Protein AF-A0A382E1P6-F1 (afdb_monomer)

pLDDT: mean 89.19, std 14.21, range [35.31, 97.81]

Structure (mmCIF, N/CA/C/O backbone):
data_AF-A0A382E1P6-F1
#
_entry.id   AF-A0A382E1P6-F1
#
loop_
_atom_site.group_PDB
_atom_site.id
_atom_site.type_symbol
_atom_site.label_atom_id
_atom_site.label_alt_id
_atom_site.label_comp_id
_atom_site.label_asym_id
_atom_site.label_entity_id
_atom_site.label_seq_id
_atom_site.pdbx_PDB_ins_code
_atom_site.Cartn_x
_atom_site.Cartn_y
_atom_site.Cartn_z
_atom_site.occupancy
_atom_site.B_iso_or_equiv
_atom_site.auth_seq_id
_atom_site.auth_comp_id
_atom_site.auth_asym_id
_atom_site.auth_atom_id
_atom_site.pdbx_PDB_model_num
ATOM 1 N N . MET A 1 1 ? 19.241 -4.221 -1.346 1.00 35.31 1 MET A N 1
ATOM 2 C CA . MET A 1 1 ? 19.131 -3.925 0.098 1.00 35.31 1 MET A CA 1
ATOM 3 C C . MET A 1 1 ? 17.695 -3.509 0.385 1.00 35.31 1 MET A C 1
ATOM 5 O O . MET A 1 1 ? 17.206 -2.596 -0.266 1.00 35.31 1 MET A O 1
ATOM 9 N N . ILE A 1 2 ? 16.980 -4.249 1.235 1.00 42.19 2 ILE A N 1
ATOM 10 C CA . ILE A 1 2 ? 15.614 -3.912 1.668 1.00 42.19 2 ILE A CA 1
ATOM 11 C C . ILE A 1 2 ? 15.765 -2.788 2.697 1.00 42.19 2 ILE A C 1
ATOM 13 O O . ILE A 1 2 ? 16.499 -2.959 3.667 1.00 42.19 2 ILE A O 1
ATOM 17 N N . SER A 1 3 ? 15.164 -1.623 2.447 1.00 48.06 3 SER A N 1
ATOM 18 C CA . SER A 1 3 ? 15.198 -0.515 3.407 1.00 48.06 3 SER A CA 1
ATOM 19 C C . SER A 1 3 ? 14.494 -0.966 4.697 1.00 48.06 3 SER A C 1
ATOM 21 O O . SER A 1 3 ? 13.438 -1.597 4.596 1.00 48.06 3 SER A O 1
ATOM 23 N N . PRO A 1 4 ? 15.072 -0.727 5.887 1.00 48.47 4 PRO A N 1
ATOM 24 C CA . PRO A 1 4 ? 14.538 -1.256 7.134 1.00 48.47 4 PRO A CA 1
ATOM 25 C C . PRO A 1 4 ? 13.120 -0.726 7.372 1.00 48.47 4 PRO A C 1
ATOM 27 O O . PRO A 1 4 ? 12.855 0.457 7.156 1.00 48.47 4 PRO A O 1
ATOM 30 N N . ASN A 1 5 ? 12.230 -1.628 7.802 1.00 57.56 5 ASN A N 1
ATOM 31 C CA . ASN A 1 5 ? 10.871 -1.360 8.280 1.00 57.56 5 ASN A CA 1
ATOM 32 C C . ASN A 1 5 ? 10.867 -0.073 9.124 1.00 57.56 5 ASN A C 1
ATOM 34 O O . ASN A 1 5 ? 11.310 -0.077 10.272 1.00 57.56 5 ASN A O 1
ATOM 38 N N . LYS A 1 6 ? 10.398 1.038 8.551 1.00 53.78 6 LYS A N 1
ATOM 39 C CA . LYS A 1 6 ? 10.234 2.293 9.280 1.00 53.78 6 LYS A CA 1
ATOM 40 C C . LYS A 1 6 ? 8.789 2.352 9.742 1.00 53.78 6 LYS A C 1
ATOM 42 O O . LYS A 1 6 ? 7.888 2.606 8.946 1.00 53.78 6 LYS A O 1
ATOM 47 N N . THR A 1 7 ? 8.569 2.110 11.028 1.00 57.31 7 THR A N 1
ATOM 48 C CA . THR A 1 7 ? 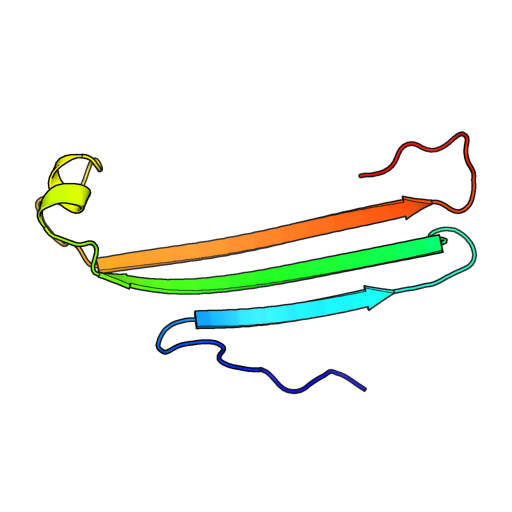7.333 2.493 11.710 1.00 57.31 7 THR A CA 1
ATOM 49 C C . THR A 1 7 ? 7.266 4.017 11.628 1.00 57.31 7 THR A C 1
ATOM 51 O O . THR A 1 7 ? 7.995 4.716 12.327 1.00 57.31 7 THR A O 1
ATOM 54 N N . THR A 1 8 ? 6.496 4.553 10.679 1.00 62.69 8 THR A N 1
ATOM 55 C CA . THR A 1 8 ? 6.431 6.005 10.444 1.00 62.69 8 THR A CA 1
ATOM 56 C C . THR A 1 8 ? 5.731 6.714 11.600 1.00 62.69 8 THR A C 1
ATOM 58 O O . THR A 1 8 ? 6.053 7.864 11.898 1.00 62.69 8 THR A O 1
ATOM 61 N N . ARG A 1 9 ? 4.802 6.013 12.266 1.00 76.69 9 ARG A N 1
ATOM 62 C CA . ARG A 1 9 ? 4.046 6.420 13.459 1.00 76.69 9 ARG A CA 1
ATOM 63 C C . ARG A 1 9 ? 3.648 5.186 14.272 1.00 76.69 9 ARG A C 1
ATOM 65 O O . ARG A 1 9 ? 3.640 4.074 13.746 1.00 76.69 9 ARG A O 1
ATOM 72 N N . GLU A 1 10 ? 3.294 5.375 15.539 1.00 80.69 10 GLU A N 1
ATOM 73 C CA . GLU A 1 10 ? 2.763 4.293 16.373 1.00 80.69 10 GLU A CA 1
ATOM 74 C C . GLU A 1 10 ? 1.520 3.664 15.718 1.00 80.69 10 GLU A C 1
ATOM 76 O O . GLU A 1 10 ? 0.638 4.367 15.222 1.00 80.69 10 GLU A O 1
ATOM 81 N N . GLY A 1 11 ? 1.487 2.331 15.642 1.00 85.00 11 GLY A N 1
ATOM 82 C CA . GLY A 1 11 ? 0.412 1.589 14.977 1.00 85.00 11 GLY A CA 1
ATOM 83 C C . GLY A 1 11 ? 0.463 1.578 13.442 1.00 85.00 11 GLY A C 1
ATOM 84 O O . GLY A 1 11 ? -0.470 1.053 12.837 1.00 85.00 11 GLY A O 1
ATOM 85 N N . TRP A 1 12 ? 1.509 2.121 12.803 1.00 91.06 12 TRP A N 1
ATOM 86 C CA . TRP A 1 12 ? 1.657 2.174 11.341 1.00 91.06 12 TRP A CA 1
ATOM 87 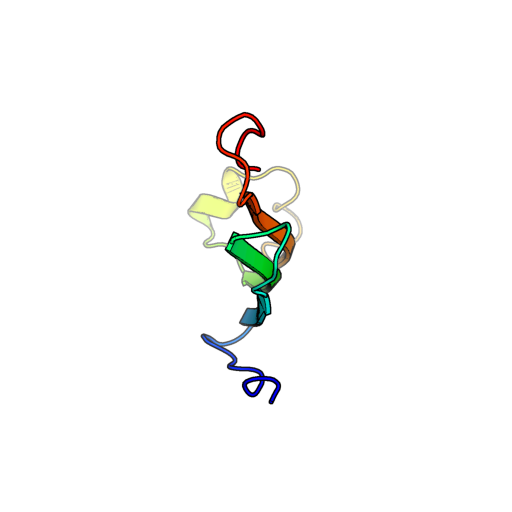C C . TRP A 1 12 ? 2.879 1.389 10.862 1.00 91.06 12 TRP A C 1
ATOM 89 O O . TRP A 1 12 ? 4.014 1.710 11.199 1.00 91.06 12 TRP A O 1
ATOM 99 N N . THR A 1 13 ? 2.656 0.391 10.011 1.00 92.06 13 THR A N 1
ATOM 100 C CA . THR A 1 13 ? 3.710 -0.374 9.332 1.00 92.06 13 THR A CA 1
ATOM 101 C C . THR A 1 13 ? 3.608 -0.156 7.829 1.00 92.06 13 THR A C 1
ATOM 103 O O . THR A 1 13 ? 2.532 -0.317 7.252 1.00 92.06 13 THR A O 1
ATOM 106 N N . GLN A 1 14 ? 4.723 0.202 7.188 1.00 91.25 14 GLN A N 1
ATOM 107 C CA . GLN A 1 14 ? 4.785 0.424 5.744 1.00 91.25 14 GLN A CA 1
ATOM 108 C C . GLN A 1 14 ? 6.016 -0.244 5.139 1.00 91.25 14 GLN A C 1
ATOM 110 O O . GLN A 1 14 ? 7.104 -0.210 5.715 1.00 91.25 14 GLN A O 1
ATOM 115 N N . GLN A 1 15 ? 5.839 -0.827 3.956 1.00 92.75 15 GLN A N 1
ATOM 116 C CA . GLN A 1 15 ? 6.919 -1.400 3.162 1.00 92.75 15 GLN A CA 1
ATOM 117 C C . GLN A 1 15 ? 6.817 -0.907 1.728 1.00 92.75 15 GLN A C 1
ATOM 119 O O . GLN A 1 15 ? 5.727 -0.818 1.168 1.00 92.75 15 GLN A O 1
ATOM 124 N N . HIS A 1 16 ? 7.967 -0.608 1.135 1.00 93.69 16 HIS A N 1
ATOM 125 C CA . HIS A 1 16 ? 8.060 -0.072 -0.215 1.00 93.69 16 HIS A CA 1
ATOM 126 C C . HIS A 1 16 ? 9.092 -0.870 -0.999 1.00 93.69 16 HIS A C 1
ATOM 128 O O . HIS A 1 16 ? 10.230 -1.047 -0.552 1.00 93.69 16 HIS A O 1
ATOM 134 N N . LYS A 1 17 ? 8.7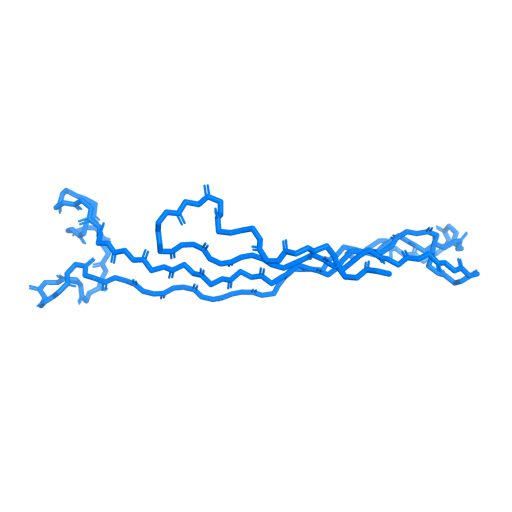08 -1.328 -2.188 1.00 95.88 17 LYS A N 1
ATOM 135 C CA . LYS A 1 17 ? 9.613 -1.970 -3.134 1.00 95.88 17 LYS A CA 1
ATOM 136 C C . LYS A 1 17 ? 9.579 -1.207 -4.443 1.00 95.88 17 LYS A C 1
ATOM 138 O O . LYS A 1 17 ? 8.560 -1.185 -5.121 1.00 95.88 17 LYS A O 1
ATOM 143 N N . VAL A 1 18 ? 10.717 -0.623 -4.795 1.00 96.50 18 VAL A N 1
ATOM 144 C CA . VAL A 1 18 ? 10.934 -0.014 -6.108 1.00 96.50 18 V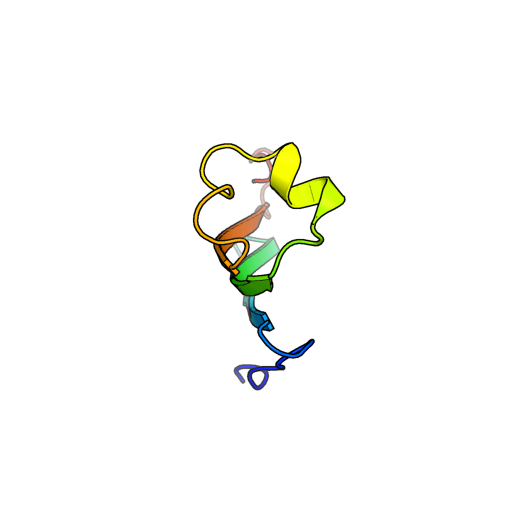AL A CA 1
ATOM 145 C C . VAL A 1 18 ? 11.664 -1.019 -6.996 1.00 96.50 18 VAL A C 1
ATOM 147 O O . VAL A 1 18 ? 12.544 -1.747 -6.523 1.00 96.50 18 VAL A O 1
ATOM 150 N N . MET A 1 19 ? 11.294 -1.063 -8.271 1.00 95.62 19 MET A N 1
ATOM 151 C CA . MET A 1 19 ? 11.935 -1.876 -9.298 1.00 95.62 19 MET A CA 1
ATOM 152 C C . MET A 1 19 ? 12.134 -1.077 -10.586 1.00 95.62 19 MET A C 1
ATOM 154 O O . MET A 1 19 ? 11.351 -0.184 -10.905 1.00 95.62 19 MET A O 1
ATOM 158 N N . TYR A 1 20 ? 13.189 -1.435 -11.309 1.00 97.75 20 TYR A N 1
ATOM 159 C CA . TYR A 1 20 ? 13.578 -0.875 -12.599 1.00 97.75 20 TYR A CA 1
ATOM 160 C C . TYR A 1 20 ? 13.966 -2.038 -13.513 1.00 97.75 20 TYR A C 1
ATOM 162 O O . TYR A 1 20 ? 14.507 -3.039 -13.031 1.00 97.75 20 TYR A O 1
ATOM 170 N N . GLY A 1 21 ? 13.714 -1.922 -14.812 1.00 96.00 21 GLY A N 1
ATOM 171 C CA . GLY A 1 21 ? 14.117 -2.929 -15.786 1.00 96.00 21 GLY A CA 1
ATOM 172 C C . GLY A 1 21 ? 13.788 -2.539 -17.223 1.00 96.00 21 GLY A C 1
ATOM 173 O O . GLY A 1 21 ? 13.341 -1.434 -17.504 1.00 96.00 21 GLY A O 1
ATOM 174 N N . ASN A 1 22 ? 13.987 -3.483 -18.143 1.00 96.81 22 ASN A N 1
ATOM 175 C CA . ASN A 1 22 ? 13.830 -3.230 -19.581 1.00 96.81 22 ASN A CA 1
ATOM 176 C C . ASN A 1 22 ? 12.361 -3.126 -20.032 1.00 96.81 22 ASN A C 1
ATOM 178 O O . ASN A 1 22 ? 12.081 -2.571 -21.087 1.00 96.81 22 ASN A O 1
ATOM 182 N N . ILE A 1 23 ? 11.427 -3.685 -19.256 1.00 96.69 23 ILE A N 1
ATOM 183 C CA . ILE A 1 23 ? 9.981 -3.653 -19.546 1.00 96.69 23 ILE A CA 1
ATOM 184 C C . ILE A 1 23 ? 9.289 -2.557 -18.729 1.00 96.69 23 ILE A C 1
ATOM 186 O O . ILE A 1 23 ? 8.438 -1.834 -19.242 1.00 96.69 23 ILE A O 1
ATOM 190 N N . ILE A 1 24 ? 9.661 -2.433 -17.456 1.00 97.25 24 ILE A N 1
ATOM 191 C CA . ILE A 1 24 ? 9.118 -1.459 -16.510 1.00 97.25 24 ILE A CA 1
ATOM 192 C C . ILE A 1 24 ? 10.207 -0.418 -16.284 1.00 97.25 24 ILE A C 1
ATOM 194 O O . ILE A 1 24 ? 11.197 -0.719 -15.613 1.00 97.25 24 ILE A O 1
ATOM 198 N N . GLU A 1 25 ? 10.030 0.786 -16.833 1.00 97.31 25 GLU A N 1
ATOM 199 C CA . GLU A 1 25 ? 11.000 1.868 -16.643 1.00 97.31 25 GLU A CA 1
ATOM 200 C C . GLU A 1 25 ? 11.123 2.230 -15.162 1.00 97.31 25 GLU A C 1
ATOM 202 O O . GLU A 1 25 ? 12.227 2.447 -14.674 1.00 97.31 25 GLU A O 1
ATOM 207 N N . LYS A 1 26 ? 10.004 2.221 -14.426 1.00 97.62 26 LYS A N 1
ATOM 208 C CA . LYS A 1 26 ? 9.957 2.430 -12.980 1.00 97.62 26 LYS A CA 1
ATOM 209 C C . LYS A 1 26 ? 8.653 1.887 -12.410 1.00 97.62 26 LYS A C 1
ATOM 211 O O . LYS A 1 26 ? 7.567 2.324 -12.778 1.00 97.62 26 LYS A O 1
ATOM 216 N N . GLY A 1 27 ? 8.764 0.955 -11.473 1.00 97.19 27 GLY A N 1
ATOM 217 C CA . GLY A 1 27 ? 7.627 0.366 -10.775 1.00 97.19 27 GLY A CA 1
ATOM 218 C C . GLY A 1 27 ? 7.779 0.476 -9.267 1.00 97.19 27 GLY A C 1
ATOM 219 O O . GLY A 1 27 ? 8.890 0.404 -8.742 1.00 97.19 27 GLY A O 1
ATOM 220 N N . THR A 1 28 ? 6.664 0.637 -8.562 1.00 97.50 28 THR A N 1
ATOM 221 C CA . THR A 1 28 ? 6.616 0.645 -7.100 1.00 97.50 28 THR A CA 1
ATOM 222 C C . THR A 1 28 ? 5.451 -0.196 -6.596 1.00 97.50 28 THR A C 1
ATOM 224 O O . THR A 1 28 ? 4.328 -0.055 -7.065 1.00 97.50 28 THR A O 1
ATOM 227 N N . VAL A 1 29 ? 5.718 -1.040 -5.602 1.00 97.00 29 VAL A N 1
ATOM 228 C CA . VAL A 1 29 ? 4.706 -1.763 -4.825 1.00 97.00 29 VAL A CA 1
ATOM 229 C C . VAL A 1 29 ? 4.829 -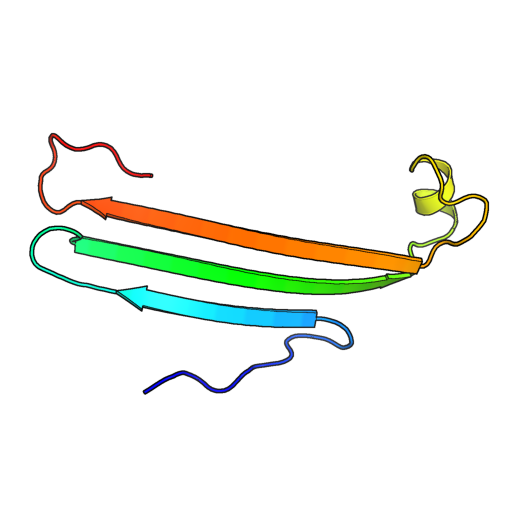1.321 -3.374 1.00 97.00 29 VAL A C 1
ATOM 231 O O . VAL A 1 29 ? 5.909 -1.413 -2.784 1.00 97.00 29 VAL A O 1
ATOM 234 N N . ASN A 1 30 ? 3.730 -0.844 -2.799 1.00 95.75 30 ASN A N 1
ATOM 235 C CA . ASN A 1 30 ? 3.662 -0.422 -1.408 1.00 95.75 30 ASN A CA 1
ATOM 236 C C . ASN A 1 30 ? 2.698 -1.315 -0.639 1.00 95.75 30 ASN A C 1
ATOM 238 O O . ASN A 1 30 ? 1.589 -1.571 -1.100 1.00 95.75 30 ASN A O 1
ATOM 242 N N . PHE A 1 31 ? 3.093 -1.704 0.563 1.00 95.94 31 PHE A N 1
ATOM 243 C CA . PHE A 1 31 ? 2.235 -2.350 1.544 1.00 95.94 31 PHE A CA 1
ATOM 244 C C . PHE A 1 31 ? 2.038 -1.421 2.741 1.00 95.94 31 PHE A C 1
ATOM 246 O O . PHE A 1 31 ? 2.987 -0.777 3.199 1.00 95.94 31 PHE A O 1
ATOM 253 N N . SER A 1 32 ? 0.814 -1.375 3.260 1.00 94.50 32 SER A N 1
ATOM 254 C CA . SER A 1 32 ? 0.472 -0.656 4.481 1.00 94.50 32 SER A CA 1
ATOM 255 C C . SER A 1 32 ? -0.362 -1.522 5.420 1.00 94.50 32 SER A C 1
ATOM 257 O O . SER A 1 32 ? -1.266 -2.248 5.007 1.00 94.50 32 SER A O 1
ATOM 259 N N . HIS A 1 33 ? -0.060 -1.412 6.709 1.00 94.88 33 HIS A N 1
ATOM 260 C CA . HIS A 1 33 ? -0.865 -1.930 7.805 1.00 94.88 33 HIS A CA 1
ATOM 261 C C . HIS A 1 33 ? -0.980 -0.841 8.864 1.00 94.88 33 HIS A C 1
ATOM 263 O O . HIS A 1 33 ? 0.027 -0.382 9.404 1.00 94.88 33 HIS A O 1
ATOM 269 N N . VAL A 1 34 ? -2.204 -0.420 9.149 1.00 94.50 34 VAL A N 1
ATOM 270 C CA . VAL A 1 34 ? -2.500 0.661 10.083 1.00 94.50 34 VAL A CA 1
ATOM 271 C C . VAL A 1 34 ? -3.479 0.167 11.128 1.00 94.50 34 VAL A C 1
ATOM 273 O O . VAL A 1 34 ? -4.473 -0.480 10.806 1.00 94.50 34 VAL A O 1
ATOM 276 N N . THR A 1 35 ? -3.212 0.506 12.380 1.00 94.25 35 THR A N 1
ATOM 277 C CA . THR A 1 35 ? -4.098 0.252 13.513 1.00 94.25 35 THR A CA 1
ATOM 278 C C . THR A 1 35 ? -4.269 1.524 14.330 1.00 94.25 35 THR A C 1
ATOM 280 O O . THR A 1 35 ? -3.364 2.357 14.379 1.00 94.25 35 THR A O 1
ATOM 283 N N . GLY A 1 36 ? -5.422 1.681 14.971 1.00 92.50 36 GLY A N 1
ATOM 284 C CA . GLY A 1 36 ? -5.672 2.822 15.843 1.00 92.50 36 GLY A CA 1
ATOM 285 C C . GLY A 1 36 ? -7.091 2.846 16.385 1.00 92.50 36 GLY A C 1
ATOM 286 O O . GLY A 1 36 ? -7.818 1.856 16.312 1.00 92.50 36 GLY A O 1
ATOM 287 N N . GLU A 1 37 ? -7.489 3.996 16.917 1.00 93.44 37 GLU A N 1
ATOM 288 C CA . GLU A 1 37 ? -8.852 4.266 17.366 1.00 93.44 37 GLU A CA 1
ATOM 289 C C . GLU A 1 37 ? -9.370 5.538 16.690 1.00 93.44 37 GLU A C 1
ATOM 291 O O . GLU A 1 37 ? -8.651 6.533 16.570 1.00 93.44 37 GLU A O 1
ATOM 296 N N . PHE A 1 38 ? -10.605 5.502 16.191 1.00 92.56 38 PHE A N 1
ATOM 297 C CA . PHE A 1 38 ? -11.249 6.678 15.624 1.00 92.56 38 PHE A CA 1
ATOM 298 C C . PHE A 1 38 ? -11.612 7.677 16.724 1.00 92.56 38 PHE A C 1
ATOM 300 O O . PHE A 1 38 ? -12.033 7.302 17.818 1.00 92.56 38 PHE A O 1
ATOM 307 N N . LYS A 1 39 ? -11.522 8.973 16.405 1.00 92.25 39 LYS A N 1
ATOM 308 C CA . LYS A 1 39 ? -12.096 10.024 17.253 1.00 92.25 39 LYS A CA 1
ATOM 309 C C . LYS A 1 39 ? -13.608 9.827 17.360 1.00 92.25 39 LYS A C 1
ATOM 311 O O . LYS A 1 39 ? -14.243 9.437 16.383 1.00 92.25 39 LYS A O 1
ATOM 316 N N . GLU A 1 40 ? -14.183 10.139 18.517 1.00 90.12 40 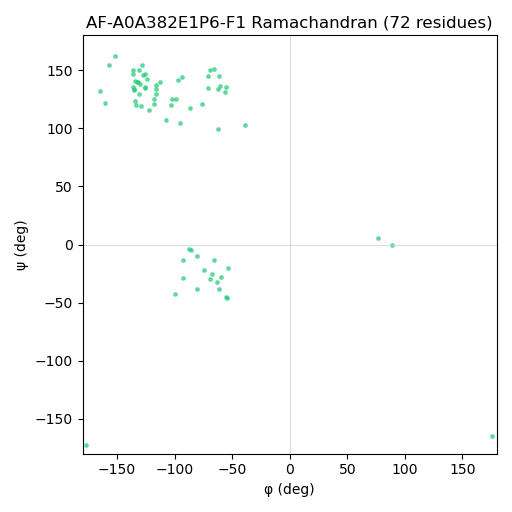GLU A N 1
ATOM 317 C CA . GLU A 1 40 ? -15.593 9.855 18.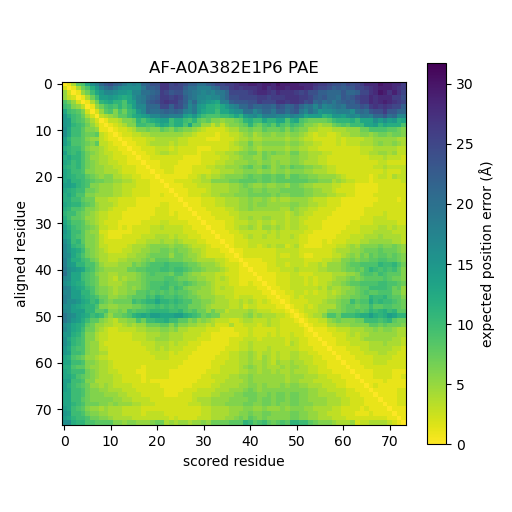809 1.00 90.12 40 GLU A CA 1
ATOM 318 C C . GLU A 1 40 ? -16.561 10.457 17.779 1.00 90.12 40 GLU A C 1
ATOM 320 O O . GLU A 1 40 ? -17.449 9.765 17.286 1.00 90.12 40 GLU A O 1
ATOM 325 N N . GLU A 1 41 ? -16.356 11.717 17.392 1.00 92.62 41 GLU A N 1
ATOM 326 C CA . GLU A 1 41 ? -17.196 12.392 16.393 1.00 92.62 41 GLU A CA 1
ATOM 327 C C . GLU A 1 41 ? -17.132 11.734 15.009 1.00 92.62 41 GLU A C 1
ATOM 329 O O . GLU A 1 41 ? -18.113 11.737 14.266 1.00 92.62 41 GLU A O 1
ATOM 334 N N . PHE A 1 42 ? -15.977 11.166 14.655 1.00 92.12 42 PHE A N 1
ATOM 335 C CA . PHE A 1 42 ? -15.778 10.494 13.374 1.00 92.12 42 PHE A CA 1
ATOM 336 C C . PHE A 1 42 ? -16.334 9.071 13.395 1.00 92.12 42 PHE A C 1
ATOM 338 O O . PHE A 1 42 ? -16.952 8.648 12.422 1.00 92.12 42 PHE A O 1
ATOM 345 N N . ALA A 1 43 ? -16.178 8.366 14.519 1.00 93.00 43 ALA A N 1
ATOM 346 C CA . ALA A 1 43 ? -16.735 7.035 14.715 1.00 93.00 43 ALA A CA 1
ATOM 347 C C . ALA A 1 43 ? -18.250 7.031 14.463 1.00 93.00 43 ALA A C 1
ATOM 349 O O . ALA A 1 43 ? -18.711 6.249 13.645 1.00 93.00 43 ALA A O 1
ATOM 350 N N . LYS A 1 44 ? -19.002 8.003 15.003 1.00 92.88 44 LYS A N 1
ATOM 351 C CA . LYS A 1 44 ? -20.465 8.126 14.799 1.00 92.88 44 LYS A CA 1
ATOM 352 C C . LYS A 1 44 ? -20.911 8.156 13.324 1.00 92.88 44 LYS A C 1
ATOM 354 O O . LYS A 1 44 ? -22.075 7.901 13.041 1.00 92.88 44 LYS A O 1
ATOM 359 N N . LYS A 1 45 ? -20.012 8.475 12.383 1.00 94.44 45 LYS A N 1
ATOM 360 C CA . LYS A 1 45 ? -20.283 8.486 10.933 1.00 94.44 45 LYS A CA 1
ATOM 361 C C . LYS A 1 45 ? -19.946 7.166 10.234 1.00 94.44 45 LYS A C 1
ATOM 363 O O . LYS A 1 45 ? -20.317 6.988 9.077 1.00 94.44 45 LYS A O 1
ATOM 368 N N . ILE A 1 46 ? -19.216 6.269 10.893 1.00 91.25 46 ILE A N 1
ATOM 369 C CA . ILE A 1 46 ? -18.774 4.990 10.338 1.00 91.25 46 ILE A CA 1
ATOM 370 C C . ILE A 1 46 ? -19.649 3.859 10.893 1.00 91.25 46 ILE A C 1
ATOM 372 O O . ILE A 1 46 ? -19.650 3.629 12.108 1.00 91.25 46 ILE A O 1
ATOM 376 N N . PRO A 1 47 ? -20.344 3.107 10.018 1.00 90.81 47 PRO A N 1
ATOM 377 C CA . PRO A 1 47 ? -21.143 1.960 10.426 1.00 90.81 47 PRO A CA 1
ATOM 378 C C . PRO A 1 47 ? -20.334 0.929 11.224 1.00 90.81 47 PRO A C 1
ATOM 380 O O . PRO A 1 47 ? -19.223 0.565 10.840 1.00 90.81 47 PRO A O 1
ATOM 383 N N . GLY A 1 48 ? -20.907 0.427 12.320 1.00 86.69 48 GLY A N 1
ATOM 384 C CA . GLY A 1 48 ? -20.318 -0.652 13.123 1.00 86.69 48 GLY A CA 1
ATOM 385 C C . GLY A 1 48 ? -19.365 -0.199 14.232 1.00 86.69 48 GLY A C 1
ATOM 386 O O . GLY A 1 48 ? -18.872 -1.043 14.982 1.00 86.69 48 GLY A O 1
ATOM 387 N N . THR A 1 49 ? -19.132 1.106 14.389 1.00 92.38 49 THR A N 1
ATOM 388 C CA . THR A 1 49 ? -18.242 1.635 15.439 1.00 92.38 49 THR A CA 1
ATOM 389 C C . THR A 1 49 ? -18.918 1.849 16.798 1.00 92.38 49 THR A C 1
ATOM 391 O O . THR A 1 49 ? -18.224 2.123 17.777 1.00 92.38 49 THR A O 1
ATOM 394 N N . ASP A 1 50 ? -20.237 1.640 16.901 1.00 87.69 50 ASP A N 1
ATOM 395 C CA . ASP A 1 50 ? -21.006 1.787 18.150 1.00 87.69 50 ASP A CA 1
ATOM 396 C C . ASP A 1 50 ? -20.513 0.852 19.268 1.00 87.69 50 ASP A C 1
ATOM 398 O O . ASP A 1 50 ? -20.640 1.153 20.452 1.00 87.69 50 ASP A O 1
ATOM 402 N N . LYS A 1 51 ? -19.929 -0.294 18.891 1.00 86.38 51 LYS A N 1
ATOM 403 C CA . LYS A 1 51 ? -19.383 -1.299 19.820 1.00 86.38 51 LYS A CA 1
ATOM 404 C C . LYS A 1 51 ? -17.898 -1.095 20.121 1.00 86.38 51 LYS A C 1
ATOM 406 O O . LYS A 1 51 ? -17.414 -1.526 21.163 1.00 86.38 51 LYS A O 1
ATOM 411 N N . SER A 1 52 ? -17.151 -0.513 19.185 1.00 90.44 52 SER A N 1
ATOM 412 C CA . SER A 1 52 ? -15.709 -0.295 19.295 1.00 90.44 52 SER A CA 1
ATOM 413 C C . SER A 1 52 ? -15.254 0.710 18.245 1.00 90.44 52 SER A C 1
A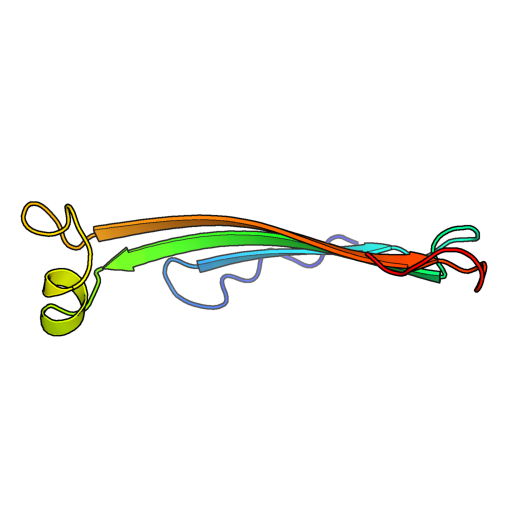TOM 415 O O . SER A 1 52 ? -15.524 0.550 17.058 1.00 90.44 52 SER A O 1
ATOM 417 N N . ARG A 1 53 ? -14.471 1.701 18.673 1.00 92.94 53 ARG A N 1
ATOM 418 C CA . ARG A 1 53 ? -13.852 2.695 17.784 1.00 92.94 53 ARG A CA 1
ATOM 419 C C . ARG A 1 53 ? -12.495 2.241 17.241 1.00 92.94 53 ARG A C 1
ATOM 421 O O . ARG A 1 53 ? -11.875 2.962 16.460 1.00 92.94 53 ARG A O 1
ATOM 428 N N . LYS A 1 54 ? -12.002 1.076 17.678 1.00 93.62 54 LYS A N 1
ATOM 429 C CA . LYS A 1 54 ? -10.716 0.530 17.232 1.00 93.62 54 LYS A CA 1
ATOM 430 C C . LYS A 1 54 ? -10.827 0.072 15.785 1.00 93.62 54 LYS A C 1
ATOM 432 O O . LYS A 1 54 ? -11.766 -0.638 15.436 1.00 93.62 54 LYS A O 1
ATOM 437 N N . TYR A 1 55 ? -9.842 0.423 14.972 1.00 92.88 55 TYR A N 1
ATOM 438 C CA . TYR A 1 55 ? -9.785 0.049 13.568 1.00 92.88 55 TYR A CA 1
ATOM 439 C C . TYR A 1 55 ? -8.449 -0.591 13.210 1.00 92.88 55 TYR A C 1
ATOM 441 O O . TYR A 1 55 ? -7.414 -0.349 13.840 1.00 92.88 55 TYR A O 1
ATOM 449 N N . LYS A 1 56 ? -8.493 -1.410 12.160 1.00 93.56 56 LYS A N 1
ATOM 450 C CA . LYS A 1 56 ? -7.324 -1.920 11.451 1.00 93.56 56 LYS A CA 1
ATOM 451 C C . LYS A 1 56 ? -7.590 -1.823 9.954 1.00 93.56 56 LYS A C 1
ATOM 453 O O . LYS A 1 56 ? -8.679 -2.173 9.511 1.00 93.56 56 LYS A O 1
ATOM 458 N N . ALA A 1 57 ? -6.609 -1.360 9.194 1.00 94.25 57 ALA A N 1
ATOM 459 C CA . ALA A 1 57 ? -6.682 -1.243 7.746 1.00 94.25 57 ALA A CA 1
ATOM 460 C C . ALA A 1 57 ? -5.387 -1.763 7.125 1.00 94.25 57 ALA A C 1
ATOM 462 O O . ALA A 1 57 ? -4.294 -1.407 7.564 1.00 94.25 57 ALA A O 1
ATOM 463 N N . THR A 1 58 ? -5.511 -2.595 6.097 1.00 96.31 58 THR A N 1
ATOM 464 C CA . THR A 1 58 ? -4.377 -3.093 5.316 1.00 96.31 58 THR A CA 1
ATOM 465 C C . THR A 1 58 ? -4.600 -2.853 3.845 1.00 96.31 58 THR A C 1
ATOM 467 O O . THR A 1 58 ? -5.730 -2.962 3.374 1.00 96.31 58 THR A O 1
ATOM 470 N N . GLY A 1 59 ? -3.526 -2.588 3.111 1.00 96.44 59 GLY A N 1
ATOM 471 C CA . GLY A 1 59 ? -3.618 -2.367 1.680 1.00 96.44 59 GLY A CA 1
ATOM 472 C C . GLY A 1 59 ? -2.309 -2.624 0.959 1.00 96.44 59 GLY A C 1
ATOM 473 O O . GLY A 1 59 ? -1.223 -2.510 1.529 1.00 96.44 59 GLY A O 1
ATOM 474 N N . ILE A 1 60 ? -2.441 -2.953 -0.322 1.00 96.69 60 ILE A N 1
ATOM 475 C CA . ILE A 1 60 ? -1.347 -2.936 -1.286 1.00 96.69 60 ILE A CA 1
ATOM 476 C C . ILE A 1 60 ? -1.705 -1.888 -2.335 1.00 96.69 60 ILE A C 1
ATOM 478 O O . ILE A 1 60 ? -2.838 -1.847 -2.808 1.00 96.69 60 ILE A O 1
ATOM 482 N N . SER A 1 61 ? -0.747 -1.037 -2.687 1.00 96.25 61 SER A N 1
ATOM 483 C CA . SER A 1 61 ? -0.863 -0.120 -3.822 1.00 96.25 61 SER A CA 1
ATOM 484 C C . SER A 1 61 ? 0.298 -0.349 -4.771 1.00 96.25 61 SER A C 1
ATOM 486 O O . SER A 1 61 ? 1.418 -0.631 -4.342 1.00 96.25 61 SER A O 1
ATOM 488 N N . VAL A 1 62 ? 0.019 -0.256 -6.062 1.00 97.00 62 VAL A N 1
ATOM 489 C CA . VAL A 1 62 ? 0.979 -0.533 -7.124 1.00 97.00 62 VAL A CA 1
ATOM 490 C C . VAL A 1 62 ? 0.944 0.635 -8.095 1.00 97.00 62 VAL A C 1
ATOM 492 O O . VAL A 1 62 ? -0.135 1.141 -8.377 1.00 97.00 62 VAL A O 1
ATOM 495 N N . VAL A 1 63 ? 2.120 1.067 -8.549 1.00 97.69 63 VAL A N 1
ATOM 496 C CA . VAL A 1 63 ? 2.276 2.036 -9.639 1.00 97.69 63 VAL A CA 1
ATOM 497 C C . VAL A 1 63 ? 3.346 1.518 -10.590 1.00 97.69 63 VAL A C 1
ATOM 499 O O . VAL A 1 63 ? 4.469 1.259 -10.150 1.00 97.69 63 VAL A O 1
ATOM 502 N N . LEU A 1 64 ? 3.029 1.359 -11.870 1.00 97.38 64 LEU A N 1
ATOM 503 C CA . LEU A 1 64 ? 3.910 0.814 -12.900 1.00 97.38 64 LEU A CA 1
ATOM 504 C C . LEU A 1 64 ? 3.961 1.741 -14.109 1.00 97.38 64 LEU A C 1
ATOM 506 O O . LEU A 1 64 ? 2.966 1.937 -14.803 1.00 97.38 64 LEU A O 1
ATOM 510 N N . HIS A 1 65 ? 5.159 2.233 -14.408 1.00 97.69 65 HIS A N 1
ATOM 511 C CA . HIS A 1 65 ? 5.464 2.894 -15.666 1.00 97.69 65 HIS A CA 1
ATOM 512 C C . HIS A 1 65 ? 6.237 1.938 -16.578 1.00 97.69 65 HIS A C 1
ATOM 514 O O . HIS A 1 65 ? 7.267 1.380 -16.182 1.00 97.69 65 HIS A O 1
ATOM 520 N N . PHE A 1 66 ? 5.733 1.727 -17.793 1.00 97.81 66 PHE A N 1
ATOM 521 C CA . PHE A 1 66 ? 6.328 0.831 -18.781 1.00 97.81 66 PHE A CA 1
ATOM 522 C C . PHE A 1 66 ? 7.267 1.581 -19.720 1.00 97.81 66 PHE A C 1
ATOM 524 O O . PHE A 1 66 ? 6.990 2.704 -20.120 1.00 97.81 66 PHE A O 1
ATOM 531 N N . ALA A 1 67 ? 8.356 0.925 -20.122 1.00 97.44 67 ALA A N 1
ATOM 532 C CA . ALA A 1 67 ? 9.337 1.509 -21.035 1.00 97.44 67 ALA A CA 1
ATOM 533 C C . ALA A 1 67 ? 8.782 1.716 -22.459 1.00 97.44 67 ALA A C 1
ATOM 535 O O . ALA A 1 67 ? 9.261 2.569 -23.202 1.00 97.44 67 ALA A O 1
ATOM 536 N N . ASN A 1 68 ? 7.774 0.933 -22.863 1.00 97.44 68 ASN A N 1
ATOM 537 C CA . ASN A 1 68 ? 7.096 1.120 -24.142 1.00 97.44 68 ASN A CA 1
ATOM 538 C C . ASN A 1 68 ? 5.957 2.146 -23.983 1.00 97.44 68 ASN A C 1
ATOM 540 O O . ASN A 1 68 ? 4.982 1.837 -23.297 1.00 97.44 68 ASN A O 1
ATOM 544 N N . PRO A 1 69 ? 5.998 3.299 -24.677 1.00 96.31 69 PRO A N 1
ATOM 545 C CA . PRO A 1 69 ? 4.997 4.361 -24.533 1.00 96.31 69 PRO A CA 1
ATOM 546 C C . PRO A 1 69 ? 3.593 3.966 -25.014 1.00 96.31 69 PRO A C 1
ATOM 548 O O . PRO A 1 69 ? 2.627 4.673 -24.747 1.00 96.31 69 PRO A O 1
ATOM 551 N N . LYS A 1 70 ? 3.459 2.849 -25.741 1.00 97.56 70 LYS A N 1
ATOM 552 C CA . LYS A 1 70 ? 2.159 2.308 -26.163 1.00 97.56 70 LYS A CA 1
ATOM 553 C C . LYS A 1 70 ? 1.456 1.510 -25.060 1.00 97.56 70 LYS A C 1
ATOM 555 O O . LYS A 1 70 ? 0.306 1.125 -25.247 1.00 97.56 70 LYS A O 1
ATOM 560 N N . VAL A 1 71 ? 2.137 1.222 -23.949 1.00 97.69 71 VAL A N 1
ATOM 561 C CA . VAL A 1 71 ? 1.560 0.521 -22.798 1.00 97.69 71 VAL A CA 1
ATOM 562 C C . VAL A 1 71 ? 1.160 1.561 -21.745 1.00 97.69 71 VAL A C 1
ATOM 564 O O . VAL A 1 71 ? 2.007 2.363 -21.348 1.00 97.69 71 VAL A O 1
ATOM 567 N N . PRO A 1 72 ? -0.105 1.583 -21.288 1.00 96.75 72 PRO A N 1
ATOM 568 C CA . PRO A 1 72 ? -0.552 2.551 -20.295 1.00 96.75 72 PRO A CA 1
ATOM 569 C C . PRO A 1 72 ? 0.073 2.281 -18.923 1.00 96.75 72 PRO A C 1
ATOM 571 O O . PRO A 1 72 ? 0.350 1.135 -18.563 1.00 96.75 72 PRO A O 1
ATOM 574 N N . ALA A 1 73 ? 0.254 3.348 -18.147 1.00 96.00 73 ALA A N 1
ATOM 575 C CA . ALA A 1 73 ? 0.637 3.232 -16.747 1.00 96.00 73 ALA A CA 1
ATOM 576 C C . ALA A 1 73 ? -0.483 2.571 -15.926 1.00 96.00 73 ALA A C 1
ATOM 578 O O . ALA A 1 73 ? -1.666 2.707 -16.253 1.00 96.00 73 ALA A O 1
ATOM 579 N N . MET A 1 74 ? -0.090 1.875 -14.860 1.00 91.19 74 MET A N 1
ATOM 580 C CA . MET A 1 74 ? -0.992 1.276 -13.868 1.00 91.19 74 MET A CA 1
ATOM 581 C C . MET A 1 74 ? -0.693 1.791 -12.472 1.00 91.19 74 MET A C 1
ATOM 583 O O . MET A 1 74 ? 0.469 2.197 -12.253 1.00 91.19 74 MET A O 1
#

Organism: NCBI:txid408172

Secondary structure (DSSP, 8-state):
-PPP----STTEEEEEEEE--SSEEEEEEEEEEEEEE--HHHHTTSTTTTS--EEEEEEEEEEEEESSTTSPP-

Foldseek 3Di:
DFDPFDPVDVQKTKGKDWDDDQFFNIKMKMKIKGKDFDDPVVLVVDPPCPVPRIDIDIDIDMWTHTPDPVDDID

InterPro domains:
  IPR001260 Coproporphyrinogen III oxidase, aerobic [PF01218] (13-73)
  IPR001260 Coproporphyrinogen III oxidase, aerobic [PR00073] (15-36)
  IPR001260 Coproporphyrinogen III oxidase, aerobic [PR00073] (57-74)
  IPR036406 Oxygen-dependent coproporphyrinogen III oxidase superfamily [G3DSA:3.40.1500.10] (3-74)
  IPR036406 Oxygen-dependent coproporphyrinogen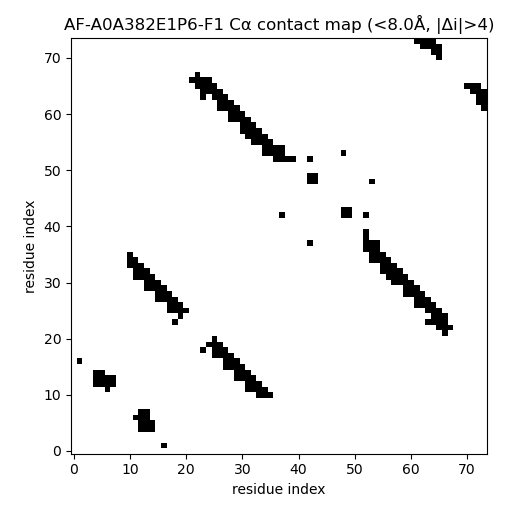 III oxidase superfamily [SSF102886] (14-73)

Radius of gyration: 17.75 Å; Cα contacts (8 Å, |Δi|>4): 124; chains: 1; bounding box: 40×16×46 Å

Nearest PDB structures (foldseek):
  8t7w-assembly1_A  TM=7.369E-01  e=4.545E-03  Klebsiella aerogenes KCTC 2190
  5eo6-assembly1_B  TM=7.013E-01  e=1.459E-02  Acinetobacter baumannii
  6yfq-assembly1_AA  TM=3.577E-01  e=2.377E+00  Leviviridae sp.

Sequence (74 aa):
MISPNKTTREGWTQQHKVMYGNIIEKGTVNFSHVTGEFKEEFAKKIPGTDKSRKYKATGISVVLHFANPKVPAM

Solvent-accessible surface area (backbone atoms only — not comparable to full-atom values): 4406 Å² total; per-residue (Å²): 134,83,79,75,81,50,62,84,46,88,54,34,45,48,48,79,47,78,50,70,51,91,60,34,55,42,31,38,43,36,41,41,40,38,44,52,65,52,56,70,82,58,26,81,74,43,89,80,28,92,86,46,42,65,50,74,50,72,50,76,49,67,40,38,36,42,57,50,85,88,49,78,70,78

Mean predicted aligned error: 6.14 Å